Protein AF-A0A924VD56-F1 (afdb_monomer)

pLDDT: mean 83.52, std 5.06, range [63.72, 90.44]

Radius of gyration: 15.17 Å; Cα contacts (8 Å, |Δi|>4): 17; chains: 1; bounding box: 30×11×45 Å

Structure (mmCIF, N/CA/C/O backbone):
data_AF-A0A924VD56-F1
#
_entry.id   AF-A0A924VD56-F1
#
loop_
_atom_site.group_PDB
_atom_site.id
_atom_site.type_symbol
_atom_site.label_atom_id
_atom_site.label_alt_id
_atom_site.label_comp_id
_atom_site.label_asym_id
_atom_site.label_entity_id
_atom_site.label_seq_id
_atom_site.pdbx_PDB_ins_code
_atom_site.Cartn_x
_atom_site.Cartn_y
_atom_site.Cartn_z
_atom_site.occupancy
_atom_site.B_iso_or_equiv
_atom_site.auth_seq_id
_atom_site.auth_comp_id
_atom_site.auth_asym_id
_atom_site.auth_atom_id
_atom_site.pdbx_PDB_model_num
ATOM 1 N N . MET A 1 1 ? -2.393 -5.332 -18.010 1.00 63.72 1 MET A N 1
ATOM 2 C CA . MET A 1 1 ? -3.315 -4.379 -17.338 1.00 63.72 1 MET A CA 1
ATOM 3 C C . MET A 1 1 ? -4.160 -5.016 -16.235 1.00 63.72 1 MET A C 1
ATOM 5 O O . MET A 1 1 ? -4.295 -4.403 -15.185 1.00 63.72 1 MET A O 1
ATOM 9 N N . LEU A 1 2 ? -4.705 -6.224 -16.429 1.00 74.12 2 LEU A N 1
ATOM 10 C CA . LEU A 1 2 ? -5.636 -6.852 -15.478 1.00 74.12 2 LEU A CA 1
ATOM 11 C C . LEU A 1 2 ? -5.003 -7.174 -14.105 1.00 74.12 2 LEU A C 1
ATOM 13 O O . LEU A 1 2 ? -5.593 -6.860 -13.077 1.00 74.12 2 LEU A O 1
ATOM 17 N N . MET A 1 3 ? -3.761 -7.678 -14.085 1.00 72.75 3 MET A N 1
ATOM 18 C CA . MET A 1 3 ? -3.006 -7.925 -12.841 1.00 72.75 3 MET A CA 1
ATOM 19 C C . MET A 1 3 ? -2.796 -6.659 -11.998 1.00 72.75 3 MET A C 1
ATOM 21 O O . MET A 1 3 ? -2.968 -6.683 -10.787 1.00 72.75 3 MET A O 1
ATOM 25 N N . LEU A 1 4 ? -2.461 -5.538 -12.638 1.00 74.50 4 LEU A N 1
ATOM 26 C CA . LEU A 1 4 ? -2.167 -4.272 -11.957 1.00 74.50 4 LEU A CA 1
ATOM 27 C C . LEU A 1 4 ? -3.425 -3.707 -11.277 1.00 74.50 4 LEU A C 1
ATOM 29 O O . LEU A 1 4 ? -3.375 -3.242 -10.142 1.00 74.50 4 LEU A O 1
ATOM 33 N N . ARG A 1 5 ? -4.579 -3.835 -11.946 1.00 76.88 5 ARG A N 1
ATOM 34 C CA . ARG A 1 5 ? -5.894 -3.502 -11.381 1.00 76.88 5 ARG A CA 1
ATOM 35 C C . ARG A 1 5 ? -6.248 -4.362 -10.168 1.00 76.88 5 ARG A C 1
ATOM 37 O O . ARG A 1 5 ? -6.736 -3.818 -9.185 1.00 76.88 5 ARG A O 1
ATOM 44 N N . LEU A 1 6 ? -5.986 -5.668 -10.230 1.00 81.94 6 LEU A N 1
ATOM 45 C CA . LEU A 1 6 ? -6.222 -6.593 -9.118 1.00 81.94 6 LEU A CA 1
ATOM 46 C C . LEU A 1 6 ? -5.391 -6.227 -7.889 1.00 81.94 6 LEU A C 1
ATOM 48 O O . LEU A 1 6 ? -5.944 -6.129 -6.801 1.00 81.94 6 LEU A O 1
ATOM 52 N N . VAL A 1 7 ? -4.095 -5.960 -8.067 1.00 81.81 7 VAL A N 1
ATOM 53 C CA . VAL A 1 7 ? -3.205 -5.555 -6.964 1.00 81.81 7 VAL A CA 1
ATOM 54 C C . VAL A 1 7 ? -3.672 -4.241 -6.338 1.00 81.81 7 VAL A C 1
ATOM 56 O O . VAL A 1 7 ? -3.739 -4.139 -5.115 1.00 81.81 7 VAL A O 1
ATOM 59 N N . LEU A 1 8 ? -4.061 -3.260 -7.158 1.00 79.38 8 LEU A N 1
ATOM 60 C CA . LEU A 1 8 ? -4.604 -1.994 -6.664 1.00 79.38 8 LEU A CA 1
ATOM 61 C C . LEU A 1 8 ? -5.916 -2.189 -5.897 1.00 79.38 8 LEU A C 1
ATOM 63 O O . LEU A 1 8 ? -6.050 -1.640 -4.809 1.00 79.38 8 LEU A O 1
ATOM 67 N N . MET A 1 9 ? -6.854 -2.987 -6.418 1.00 85.19 9 MET A N 1
ATOM 68 C CA . MET A 1 9 ? -8.110 -3.308 -5.725 1.00 85.19 9 MET A CA 1
ATOM 69 C C . MET A 1 9 ? -7.863 -4.017 -4.391 1.00 85.19 9 MET A C 1
ATOM 71 O O . MET A 1 9 ? -8.491 -3.668 -3.393 1.00 85.19 9 MET A O 1
ATOM 75 N N . LEU A 1 10 ? -6.928 -4.969 -4.354 1.00 84.44 10 LEU A N 1
ATOM 76 C CA . LEU A 1 10 ? -6.589 -5.709 -3.140 1.00 84.44 10 LEU A CA 1
ATOM 77 C C . LEU A 1 10 ? -5.954 -4.795 -2.086 1.00 84.44 10 LEU A C 1
ATOM 79 O O . LEU A 1 10 ? -6.298 -4.869 -0.908 1.00 84.44 10 LEU A O 1
ATOM 83 N N . ALA A 1 11 ? -5.068 -3.893 -2.512 1.00 81.06 11 ALA A N 1
ATOM 84 C CA . ALA A 1 11 ? -4.444 -2.918 -1.629 1.00 81.06 11 ALA A CA 1
ATOM 85 C C . ALA A 1 11 ? -5.462 -1.908 -1.072 1.00 81.06 11 ALA A C 1
ATOM 87 O O . ALA A 1 11 ? -5.411 -1.569 0.110 1.00 81.06 11 ALA A O 1
ATOM 88 N N . LEU A 1 12 ? -6.425 -1.479 -1.894 1.00 85.06 12 LEU A N 1
ATOM 89 C CA . LEU A 1 12 ? -7.533 -0.616 -1.475 1.00 85.06 12 LEU A CA 1
ATOM 90 C C . LEU A 1 12 ? -8.425 -1.313 -0.441 1.00 85.06 12 LEU A C 1
A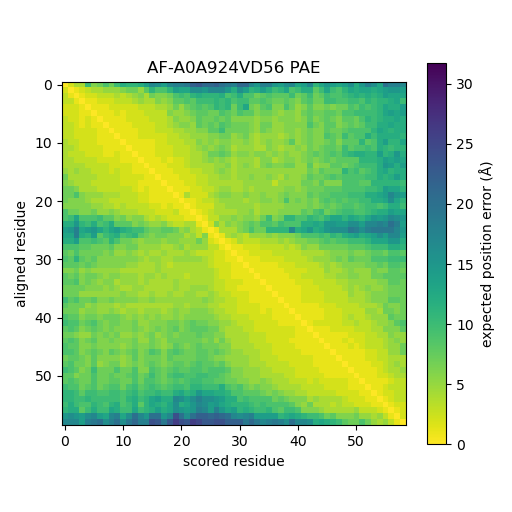TOM 92 O O . LEU A 1 12 ? -8.720 -0.736 0.605 1.00 85.06 12 LEU A O 1
ATOM 96 N N . ALA A 1 13 ? -8.795 -2.571 -0.692 1.00 86.25 13 ALA A N 1
ATOM 97 C CA . ALA A 1 13 ? -9.563 -3.377 0.253 1.00 86.25 13 ALA A CA 1
ATOM 98 C C . ALA A 1 13 ? -8.808 -3.559 1.582 1.00 86.25 13 ALA A C 1
ATOM 100 O O . ALA A 1 13 ? -9.390 -3.373 2.650 1.00 86.25 13 ALA A O 1
ATOM 101 N N . ALA A 1 14 ? -7.500 -3.833 1.532 1.00 84.56 14 ALA A N 1
ATOM 102 C CA . ALA A 1 14 ? -6.668 -3.961 2.726 1.00 84.56 14 ALA A CA 1
ATOM 103 C C . ALA A 1 14 ? -6.610 -2.659 3.546 1.00 84.56 14 ALA A C 1
ATOM 105 O O . ALA A 1 14 ? -6.685 -2.710 4.775 1.00 84.56 14 ALA A O 1
ATOM 106 N N . MET A 1 15 ? -6.538 -1.490 2.894 1.00 82.62 15 MET A N 1
ATOM 107 C CA . MET A 1 15 ? -6.596 -0.201 3.596 1.00 82.62 15 MET A CA 1
ATOM 108 C C . MET A 1 15 ? -7.939 0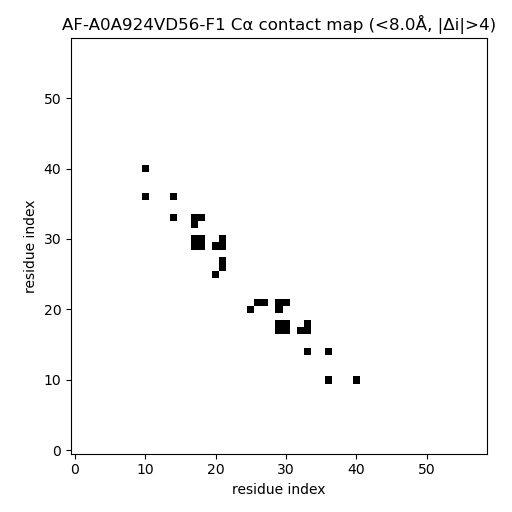.021 4.294 1.00 82.62 15 MET A C 1
ATOM 110 O O . MET A 1 15 ? -7.946 0.452 5.445 1.00 82.62 15 MET A O 1
ATOM 114 N N . PHE A 1 16 ? -9.060 -0.305 3.642 1.00 86.69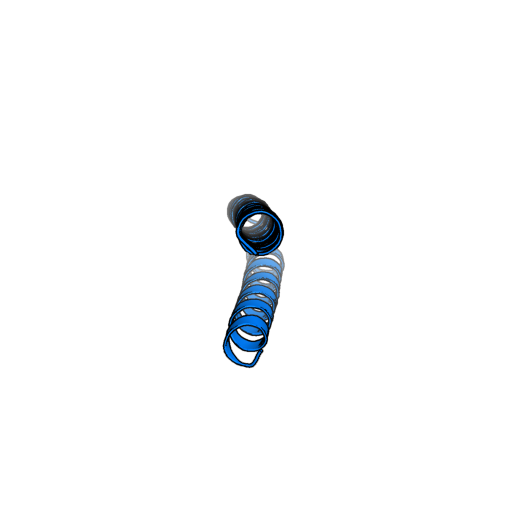 16 PHE A N 1
ATOM 115 C CA . PHE A 1 16 ? -10.389 -0.197 4.256 1.00 86.69 16 PHE A CA 1
ATOM 116 C C . PHE A 1 16 ? -10.545 -1.122 5.466 1.00 86.69 16 PHE A C 1
ATOM 118 O O . PHE A 1 16 ? -11.070 -0.696 6.494 1.00 86.69 16 PHE A O 1
ATOM 125 N N . VAL A 1 17 ? -10.043 -2.357 5.380 1.00 87.06 17 VAL A N 1
ATOM 126 C CA . VAL A 1 17 ? -10.065 -3.311 6.501 1.00 87.06 17 VAL A CA 1
ATOM 127 C C . VAL A 1 17 ? -9.214 -2.806 7.669 1.00 87.06 17 VAL A C 1
ATOM 129 O O . VAL A 1 17 ? -9.663 -2.846 8.812 1.00 87.06 17 VAL A O 1
ATOM 132 N N . LEU A 1 18 ? -8.017 -2.274 7.400 1.00 83.50 18 LEU A N 1
ATOM 133 C CA . LEU A 1 18 ? -7.144 -1.711 8.437 1.00 83.50 18 LEU A CA 1
ATOM 134 C C . LEU A 1 18 ? -7.733 -0.448 9.082 1.00 83.50 18 LEU A C 1
ATOM 136 O O . LEU A 1 18 ? -7.631 -0.284 10.297 1.00 83.50 18 LEU A O 1
ATOM 140 N N . LEU A 1 19 ? -8.389 0.414 8.300 1.00 84.06 19 LEU A N 1
ATOM 141 C CA . LEU A 1 19 ? -9.131 1.575 8.806 1.00 84.06 19 LEU A CA 1
ATOM 142 C C . LEU A 1 19 ? -10.322 1.159 9.675 1.00 84.06 19 LEU A C 1
ATOM 144 O O . LEU A 1 19 ? -10.517 1.719 10.753 1.00 84.06 19 LEU A O 1
ATOM 148 N N . GLY A 1 20 ? -11.092 0.158 9.239 1.00 85.44 20 GLY A N 1
ATOM 149 C CA . GLY A 1 20 ? -12.211 -0.390 10.006 1.00 85.44 20 GLY A CA 1
ATOM 150 C C . GLY A 1 20 ? -11.758 -1.019 11.325 1.00 85.44 20 GLY A C 1
ATOM 151 O O . GLY A 1 20 ? -12.336 -0.741 12.376 1.00 85.44 20 GLY A O 1
ATOM 152 N N . ALA A 1 21 ? -10.670 -1.792 11.295 1.00 83.44 21 ALA A N 1
ATOM 153 C CA . ALA A 1 21 ? -10.069 -2.372 12.494 1.00 83.44 21 ALA A CA 1
ATOM 154 C C . ALA A 1 21 ? -9.545 -1.290 13.454 1.00 83.44 21 ALA A C 1
ATOM 156 O O . ALA A 1 21 ? -9.760 -1.373 14.663 1.00 83.44 21 ALA A O 1
ATOM 157 N N . TYR A 1 22 ? -8.933 -0.224 12.925 1.00 84.88 22 TYR A N 1
ATOM 158 C CA . TYR A 1 22 ? -8.512 0.915 13.736 1.00 84.88 22 TYR A CA 1
ATOM 159 C C . TYR A 1 22 ? -9.694 1.619 14.416 1.00 84.88 22 TYR A C 1
ATOM 161 O O . TYR A 1 22 ? -9.618 1.917 15.606 1.00 84.88 22 TYR A O 1
ATOM 169 N N . LEU A 1 23 ? -10.796 1.857 13.700 1.00 84.88 23 LEU A N 1
ATOM 170 C CA . LEU A 1 23 ? -11.994 2.488 14.266 1.00 84.88 23 LEU A CA 1
ATOM 171 C C . LEU A 1 23 ? -12.632 1.639 15.376 1.00 84.88 23 LEU A C 1
ATOM 173 O O . LEU A 1 23 ? -13.084 2.196 16.376 1.00 84.88 23 LEU A O 1
ATOM 177 N N . GLY A 1 24 ? -12.633 0.312 15.219 1.00 85.06 24 GLY A N 1
ATOM 178 C CA . GLY A 1 24 ? -13.207 -0.620 16.191 1.00 85.06 24 GLY A CA 1
ATOM 179 C C . GLY A 1 24 ? -12.354 -0.821 17.447 1.00 85.06 24 GLY A C 1
ATOM 180 O O . GLY A 1 24 ? -12.894 -0.891 18.546 1.00 85.06 24 GLY A O 1
ATOM 181 N N . THR A 1 25 ? -11.028 -0.903 17.312 1.00 83.06 25 THR A N 1
ATOM 182 C CA . THR A 1 25 ? -10.134 -1.205 18.448 1.00 83.06 25 THR A CA 1
ATOM 183 C C . THR A 1 25 ? -9.440 0.039 19.023 1.00 83.06 25 THR A C 1
ATOM 185 O O . THR A 1 25 ? -8.944 -0.008 20.144 1.00 83.06 25 THR A O 1
ATOM 188 N N . ARG A 1 26 ? -9.369 1.154 18.275 1.00 80.25 26 ARG A N 1
ATOM 189 C CA . ARG A 1 26 ? -8.559 2.367 18.564 1.00 80.25 26 ARG A CA 1
ATOM 190 C C . ARG A 1 26 ? -7.074 2.103 18.830 1.00 80.25 26 ARG A C 1
ATOM 192 O O . ARG A 1 26 ? -6.353 2.969 19.326 1.00 80.25 26 ARG A O 1
ATOM 199 N N . ASP A 1 27 ? -6.600 0.918 18.470 1.00 83.06 27 ASP A N 1
ATOM 200 C CA . ASP A 1 27 ? -5.244 0.487 18.754 1.00 83.06 27 ASP A CA 1
ATOM 201 C C . ASP A 1 27 ? -4.273 1.054 17.710 1.00 83.06 27 ASP A C 1
ATOM 203 O 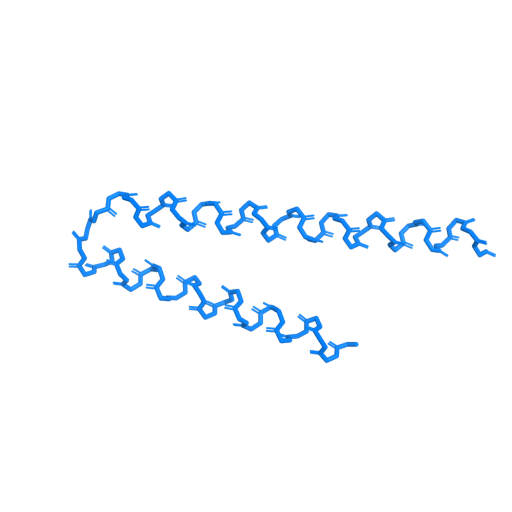O . ASP A 1 27 ? -4.458 0.904 16.497 1.00 83.06 27 ASP A O 1
ATOM 207 N N . LYS A 1 28 ? -3.206 1.713 18.170 1.00 82.94 28 LYS A N 1
ATOM 208 C CA . LYS A 1 28 ? -2.222 2.387 17.303 1.00 82.94 28 LYS A CA 1
ATOM 209 C C . LYS A 1 28 ? -1.489 1.410 16.381 1.00 82.94 28 LYS A C 1
ATOM 211 O O . LYS A 1 28 ? -0.940 1.821 15.361 1.00 82.94 28 LYS A O 1
ATOM 216 N N . LYS A 1 29 ? -1.516 0.116 16.701 1.00 84.62 29 LYS A N 1
ATOM 217 C CA . LYS A 1 29 ? -0.929 -0.947 15.883 1.00 84.62 29 LYS A CA 1
ATOM 218 C C . LYS A 1 29 ? -1.502 -0.983 14.456 1.00 84.62 29 LYS A C 1
ATOM 220 O O . LYS A 1 29 ? -0.745 -1.167 13.504 1.00 84.62 29 LYS A O 1
ATOM 225 N N . TYR A 1 30 ? -2.803 -0.729 14.288 1.00 80.38 30 TYR A N 1
ATOM 226 C CA . TYR A 1 30 ? -3.450 -0.701 12.968 1.00 80.38 30 TYR A CA 1
ATOM 227 C C . TYR A 1 30 ? -3.028 0.503 12.121 1.00 80.38 30 TYR A C 1
ATOM 229 O O . TYR A 1 30 ? -2.869 0.370 10.910 1.00 80.38 30 TYR A O 1
ATOM 237 N N . LEU A 1 31 ? -2.752 1.647 12.755 1.00 81.19 31 LEU A N 1
ATOM 238 C CA . LEU A 1 31 ? -2.157 2.811 12.090 1.00 81.19 31 LEU A CA 1
ATOM 239 C C . LEU A 1 31 ? -0.752 2.495 11.565 1.00 81.19 31 LEU A C 1
ATOM 241 O O . LEU A 1 31 ? -0.431 2.843 10.430 1.00 81.19 31 LEU A O 1
ATOM 245 N N . THR A 1 32 ? 0.068 1.787 12.346 1.00 87.56 32 THR A N 1
ATOM 246 C CA . THR A 1 32 ? 1.401 1.349 11.903 1.00 87.56 32 THR A CA 1
ATOM 247 C C . THR A 1 32 ? 1.310 0.395 10.713 1.00 87.56 32 THR A C 1
ATOM 249 O O . THR A 1 32 ? 2.054 0.550 9.744 1.00 87.56 32 THR A O 1
ATOM 252 N N . TYR A 1 33 ? 0.378 -0.563 10.740 1.00 85.69 33 TYR A N 1
ATOM 253 C CA . TYR A 1 33 ? 0.154 -1.462 9.605 1.00 85.69 33 TYR A CA 1
ATOM 254 C C . TYR A 1 33 ? -0.337 -0.729 8.360 1.00 85.69 33 TYR A C 1
ATOM 256 O O . TYR A 1 33 ? 0.134 -1.024 7.264 1.00 85.69 33 TYR A O 1
ATOM 264 N N . LEU A 1 34 ? -1.213 0.260 8.521 1.00 84.50 34 LEU A N 1
ATOM 265 C CA . LEU A 1 34 ? -1.685 1.093 7.422 1.00 84.50 34 LEU A CA 1
ATOM 266 C C . LEU A 1 34 ? -0.548 1.934 6.825 1.00 84.50 34 LEU A C 1
ATOM 268 O O . LEU A 1 34 ? -0.387 1.987 5.607 1.00 84.50 34 LEU A O 1
ATOM 272 N N . MET A 1 35 ? 0.303 2.518 7.670 1.00 85.81 35 MET A N 1
ATOM 273 C CA . MET A 1 35 ? 1.471 3.278 7.224 1.00 85.81 35 MET A CA 1
ATOM 274 C C . MET A 1 35 ? 2.490 2.391 6.493 1.00 85.81 35 MET A C 1
ATOM 276 O O . MET A 1 35 ? 3.035 2.792 5.462 1.00 85.81 35 MET A O 1
ATOM 280 N N . ASN A 1 36 ? 2.706 1.165 6.973 1.00 86.94 36 ASN A N 1
ATOM 281 C CA . ASN A 1 36 ? 3.535 0.180 6.281 1.00 86.94 36 ASN A CA 1
ATOM 282 C C . ASN A 1 36 ? 2.917 -0.235 4.939 1.00 86.94 36 ASN A C 1
ATOM 284 O O . ASN A 1 36 ? 3.631 -0.276 3.940 1.00 86.94 36 ASN A O 1
ATOM 288 N N . ALA A 1 37 ? 1.604 -0.477 4.884 1.00 84.75 37 ALA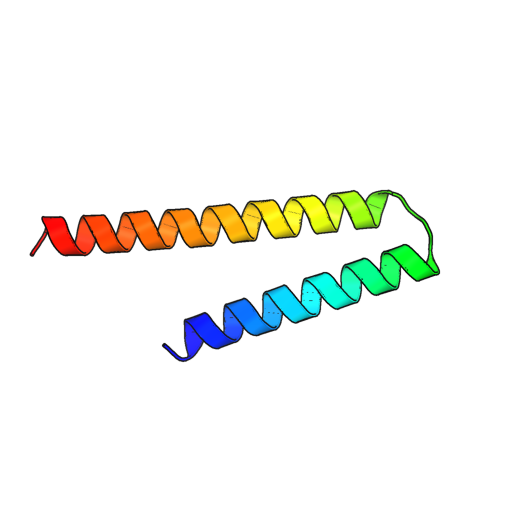 A N 1
ATOM 289 C CA . ALA A 1 37 ? 0.907 -0.812 3.645 1.00 84.75 37 ALA A CA 1
ATOM 290 C C . ALA A 1 37 ? 1.084 0.286 2.585 1.00 84.75 37 ALA A C 1
ATOM 292 O O . ALA A 1 37 ? 1.439 -0.022 1.449 1.00 84.75 37 ALA A O 1
ATOM 293 N N . ILE A 1 38 ? 0.941 1.562 2.966 1.00 85.06 38 ILE A N 1
ATOM 294 C CA . ILE A 1 38 ? 1.188 2.709 2.076 1.00 85.06 38 ILE A CA 1
ATOM 295 C C . ILE A 1 38 ? 2.648 2.747 1.608 1.00 85.06 38 ILE A C 1
ATOM 297 O O . ILE A 1 38 ? 2.896 2.935 0.416 1.00 85.06 38 ILE A O 1
ATOM 301 N N . LYS A 1 39 ? 3.618 2.531 2.509 1.00 88.19 39 LYS A N 1
ATOM 302 C CA . LYS A 1 39 ? 5.041 2.463 2.134 1.00 88.19 39 LYS A CA 1
ATOM 303 C C . LYS A 1 39 ? 5.299 1.385 1.084 1.00 88.19 39 LYS A C 1
ATOM 305 O O . LYS A 1 39 ? 5.914 1.680 0.062 1.00 88.19 39 LYS A O 1
ATOM 310 N N . TYR A 1 40 ? 4.813 0.162 1.298 1.00 86.81 40 TYR A N 1
ATOM 311 C CA . TYR A 1 40 ? 4.985 -0.935 0.340 1.00 86.81 40 TYR A CA 1
ATOM 312 C C . TYR A 1 40 ? 4.320 -0.645 -1.009 1.00 86.81 40 TYR A C 1
ATOM 314 O O . TYR A 1 40 ? 4.904 -0.939 -2.051 1.00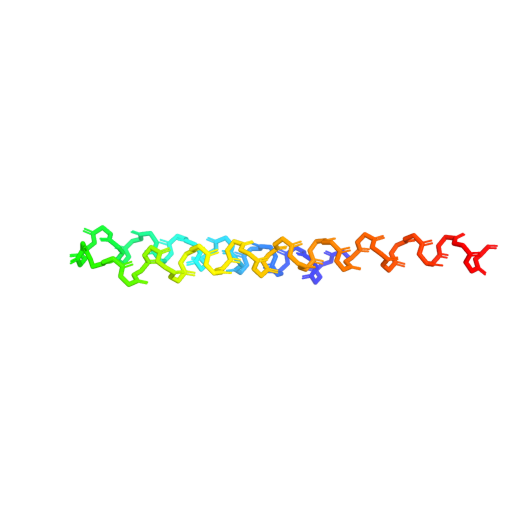 86.81 40 TYR A O 1
ATOM 322 N N . LEU A 1 41 ? 3.148 -0.006 -1.003 1.00 84.88 41 LEU A N 1
ATOM 323 C CA . LEU A 1 41 ? 2.460 0.438 -2.219 1.00 84.88 41 LEU A CA 1
ATOM 324 C C . LEU A 1 41 ? 3.292 1.477 -2.991 1.00 84.88 41 LEU A C 1
ATOM 326 O O . LEU A 1 41 ? 3.417 1.393 -4.214 1.00 84.88 41 LEU A O 1
ATOM 330 N N . GLY A 1 42 ? 3.920 2.412 -2.275 1.00 86.25 42 GLY A N 1
ATOM 331 C CA . GLY A 1 42 ? 4.853 3.384 -2.845 1.00 86.25 42 GLY A CA 1
ATOM 332 C C . GLY A 1 42 ? 6.089 2.729 -3.465 1.00 86.25 42 GLY A C 1
ATOM 333 O O . GLY A 1 42 ? 6.436 3.039 -4.605 1.00 86.25 42 GLY A O 1
ATOM 334 N N . TYR A 1 43 ? 6.715 1.776 -2.767 1.00 87.81 43 TYR A N 1
ATOM 335 C CA . TYR A 1 43 ? 7.848 1.015 -3.310 1.00 87.81 43 TYR A CA 1
ATOM 336 C C . TYR A 1 43 ? 7.465 0.217 -4.559 1.00 87.81 43 TYR A C 1
ATOM 338 O O . TYR A 1 43 ? 8.232 0.186 -5.519 1.00 87.81 43 TYR A O 1
ATOM 346 N N . PHE A 1 44 ? 6.274 -0.386 -4.581 1.00 85.44 44 PHE A N 1
ATOM 347 C CA . PHE A 1 44 ? 5.771 -1.108 -5.749 1.00 85.44 44 PHE A CA 1
ATOM 348 C C . PHE A 1 44 ? 5.619 -0.189 -6.971 1.00 85.44 44 PHE A C 1
ATOM 350 O O . PHE A 1 44 ? 6.084 -0.523 -8.062 1.00 85.44 44 PHE A O 1
ATOM 357 N N . LEU A 1 45 ? 5.029 0.996 -6.788 1.00 85.25 45 LEU A N 1
ATOM 358 C CA . LEU A 1 45 ? 4.901 1.998 -7.851 1.00 85.25 45 LEU A CA 1
ATOM 359 C C . LEU A 1 45 ? 6.264 2.501 -8.339 1.00 85.25 45 LEU A C 1
ATOM 361 O O . LEU A 1 45 ? 6.479 2.605 -9.547 1.00 85.25 45 LEU A O 1
ATOM 365 N N . ALA A 1 46 ? 7.194 2.765 -7.421 1.00 89.00 46 ALA A N 1
ATOM 366 C CA . ALA A 1 46 ? 8.551 3.174 -7.766 1.00 89.00 46 ALA A CA 1
ATOM 367 C C . ALA A 1 46 ? 9.282 2.086 -8.571 1.00 89.00 46 ALA A C 1
ATOM 369 O O . ALA A 1 46 ? 9.869 2.382 -9.610 1.00 89.00 46 ALA A O 1
ATOM 370 N N . ALA A 1 47 ? 9.185 0.821 -8.153 1.00 87.75 47 ALA A N 1
ATOM 371 C CA . ALA A 1 47 ? 9.762 -0.307 -8.880 1.00 87.75 47 ALA A CA 1
ATOM 372 C C . ALA A 1 47 ? 9.161 -0.451 -10.288 1.00 87.75 47 ALA A C 1
ATOM 374 O O . ALA A 1 47 ? 9.900 -0.659 -11.251 1.00 87.75 47 ALA A O 1
ATOM 375 N N . MET A 1 48 ? 7.841 -0.279 -10.438 1.00 85.81 48 MET A N 1
ATOM 376 C CA . MET A 1 48 ? 7.202 -0.264 -11.759 1.00 85.81 48 MET A CA 1
ATOM 377 C C . MET A 1 48 ? 7.726 0.868 -12.648 1.00 85.81 48 MET A C 1
ATOM 379 O O . MET A 1 48 ? 7.977 0.636 -13.829 1.00 85.81 48 MET A O 1
ATOM 383 N N . LEU A 1 49 ? 7.911 2.070 -12.098 1.00 88.62 49 LEU A N 1
ATOM 384 C CA . LEU A 1 49 ? 8.487 3.208 -12.821 1.00 88.62 49 LEU A CA 1
ATOM 385 C C . LEU A 1 49 ? 9.913 2.916 -13.293 1.00 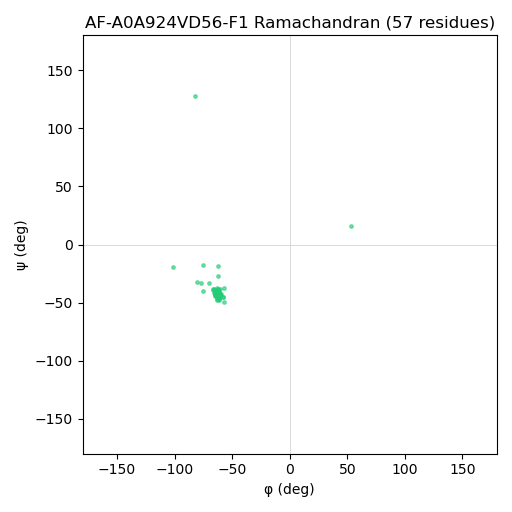88.62 49 LEU A C 1
ATOM 387 O O . LEU A 1 49 ? 10.237 3.162 -14.452 1.00 88.62 49 LEU A O 1
ATOM 391 N N . VAL A 1 50 ? 10.744 2.341 -12.422 1.00 90.44 50 VAL A N 1
ATOM 392 C CA . VAL A 1 50 ? 12.118 1.951 -12.762 1.00 90.44 50 VAL A CA 1
ATOM 393 C C . VAL A 1 50 ? 12.126 0.904 -13.875 1.00 90.44 50 VAL A C 1
ATOM 395 O O . VAL A 1 50 ? 12.828 1.081 -14.867 1.00 90.44 50 VAL A O 1
ATOM 398 N N . LEU A 1 51 ? 11.308 -0.147 -13.767 1.00 87.94 51 LEU A N 1
ATOM 399 C CA . LEU A 1 51 ? 11.179 -1.168 -14.814 1.00 87.94 51 LEU A CA 1
ATOM 400 C C . LEU A 1 51 ? 10.694 -0.576 -16.143 1.00 87.94 51 LEU A C 1
ATOM 402 O O . LEU A 1 51 ? 11.176 -0.968 -17.205 1.00 87.94 51 LEU A O 1
ATOM 406 N N . PHE A 1 52 ? 9.767 0.382 -16.095 1.00 86.88 52 PHE A N 1
ATOM 407 C CA . P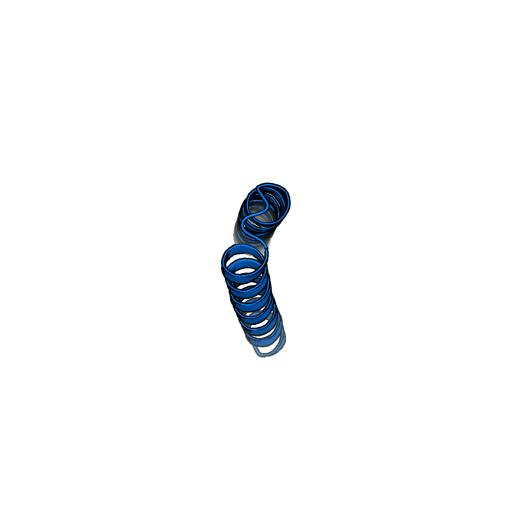HE A 1 52 ? 9.274 1.070 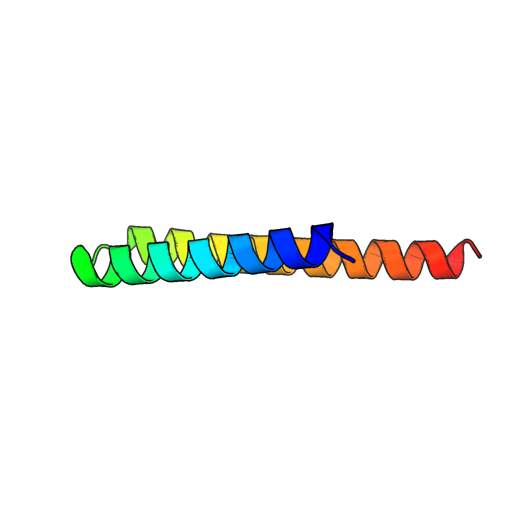-17.284 1.00 86.88 52 PHE A CA 1
ATOM 408 C C . PHE A 1 52 ? 10.373 1.901 -17.959 1.00 86.88 52 PHE A C 1
ATOM 410 O O . PHE A 1 52 ? 10.539 1.825 -19.177 1.00 86.88 52 PHE A O 1
ATOM 417 N N . ILE A 1 53 ? 11.157 2.648 -17.175 1.00 87.81 53 ILE A N 1
ATOM 418 C CA . ILE A 1 53 ? 12.297 3.428 -17.674 1.00 87.81 53 ILE A CA 1
ATOM 419 C C . ILE A 1 53 ? 13.358 2.497 -18.266 1.00 87.81 53 ILE A C 1
ATOM 421 O O . ILE A 1 53 ? 13.783 2.716 -19.395 1.00 87.81 53 ILE A O 1
ATOM 425 N N . LEU A 1 54 ? 13.734 1.426 -17.561 1.00 88.44 54 LEU A N 1
ATOM 426 C CA . LEU A 1 54 ? 14.692 0.434 -18.058 1.00 88.44 54 LEU A CA 1
ATOM 427 C C . LEU A 1 54 ? 14.223 -0.193 -19.376 1.00 88.44 54 LEU A C 1
ATOM 429 O O . LEU A 1 54 ? 14.994 -0.265 -20.328 1.00 88.44 54 LEU A O 1
ATOM 433 N N . SER A 1 55 ? 12.946 -0.575 -19.476 1.00 83.81 55 SER A N 1
ATOM 434 C CA . SER A 1 55 ? 12.378 -1.118 -20.717 1.00 83.81 55 SER A CA 1
ATOM 435 C C . SER A 1 55 ? 12.401 -0.116 -21.877 1.00 83.81 55 SER A C 1
ATOM 437 O O . SER A 1 55 ? 12.449 -0.532 -23.034 1.00 83.81 55 SER A O 1
ATOM 439 N N . ARG A 1 56 ? 12.375 1.190 -21.582 1.00 82.94 56 ARG A N 1
ATOM 440 C CA . ARG A 1 56 ? 12.498 2.262 -22.576 1.00 82.94 56 ARG A CA 1
ATOM 441 C C . ARG A 1 56 ? 13.943 2.534 -22.987 1.00 82.94 56 ARG A C 1
ATOM 443 O O . ARG A 1 56 ? 14.155 2.936 -24.113 1.00 82.94 56 ARG A O 1
ATOM 450 N N . VAL A 1 57 ? 14.905 2.349 -22.085 1.00 84.69 57 VAL A N 1
ATOM 451 C CA . VAL A 1 57 ? 16.340 2.542 -22.363 1.00 84.69 57 VAL A CA 1
ATOM 452 C C . VAL A 1 57 ? 16.920 1.370 -23.158 1.00 84.69 57 VAL A C 1
ATOM 454 O O . VAL A 1 57 ? 17.815 1.563 -23.969 1.00 84.69 57 VAL A O 1
ATOM 457 N N . ILE A 1 58 ? 16.417 0.155 -22.924 1.00 78.94 58 ILE A N 1
ATOM 458 C CA . ILE A 1 58 ? 16.860 -1.064 -23.623 1.00 78.94 58 ILE A CA 1
ATOM 459 C C . ILE A 1 58 ? 16.309 -1.142 -25.061 1.00 78.94 58 ILE A C 1
ATOM 461 O O . ILE A 1 58 ? 16.814 -1.919 -25.868 1.00 78.94 58 ILE A O 1
ATOM 465 N N . ARG A 1 59 ? 15.264 -0.373 -25.376 1.00 64.75 59 ARG A N 1
ATOM 466 C CA . ARG A 1 59 ? 14.588 -0.371 -26.676 1.00 64.75 59 ARG A CA 1
ATOM 467 C C . ARG A 1 59 ? 15.053 0.804 -27.523 1.00 64.75 59 ARG A C 1
ATOM 469 O O . ARG A 1 59 ? 15.234 0.581 -28.736 1.00 64.75 59 ARG A O 1
#

Mean predicted aligned error: 6.29 Å

Sequence (59 aa):
MLMLRLVLMLALAAMFVLLGAYLGTRDKKYLTYLMNAIKYLGYFLAAMLVLFILSRVIR

Nearest PDB structures (foldseek):
  7upo-assembly1_C  TM=6.789E-01  e=2.514E+00  synthetic construct
  7upq-assembly3_I  TM=7.059E-01  e=2.919E+00  synthetic construct
  8glt-assembly1_0  TM=6.510E-01  e=3.653E+00  synthetic construct
  4fi5-assembly1_A  TM=7.496E-01  e=8.957E+00  Hantaan virus 76-118

Secondary structure (DSSP, 8-state):
-HHHHHHHHHHHHHHHHHHHHHHHH--HHHHHHHHHHHHHHHHHHHHHHHHHHHHHH--

Foldseek 3Di:
DVVVVVVVVVLVVLLVVLVVVCVVPVDCVSVVVNVVSVVVVVVVVVVVVVVVVVVVVVD

Solvent-accessible surface area (backbone atoms only — not comparable to full-atom values): 3285 Å² total; per-residue (Å²): 114,69,69,61,52,51,54,51,52,52,52,52,51,51,49,52,51,36,51,51,51,23,72,74,66,70,45,68,67,35,55,53,51,45,53,48,51,52,51,54,52,50,52,52,52,50,50,50,52,50,52,51,51,50,59,58,71,78,102